Protein AF-A0A1G2B514-F1 (afdb_monomer_lite)

Sequence (121 aa):
MEHRAREHWHHILIAGTITVAGLLLFKYIPMWIWGNDILFDASGHMSLAIFALYVMWFFIDQNKKWRIPYFFFATLILAIIAIHRIITNAHNDVGLLLGLALGMLAIGISHWKEVKKRLEF

Structure (mmCIF, N/CA/C/O backbone):
data_AF-A0A1G2B514-F1
#
_entry.id   AF-A0A1G2B514-F1
#
loop_
_atom_site.group_PDB
_atom_site.id
_atom_site.type_symbol
_atom_site.label_atom_id
_atom_site.label_alt_id
_atom_site.label_comp_id
_atom_site.label_asym_id
_atom_site.label_entity_id
_atom_site.label_seq_id
_atom_site.pdbx_PDB_ins_code
_atom_site.Cartn_x
_atom_site.Cartn_y
_atom_site.Cartn_z
_atom_site.occupancy
_atom_site.B_iso_or_equiv
_atom_site.auth_seq_id
_atom_site.auth_comp_id
_atom_site.auth_asym_id
_atom_site.auth_atom_id
_atom_site.pdbx_PDB_model_num
ATOM 1 N N . MET A 1 1 ? -14.380 -6.163 24.248 1.00 58.09 1 MET A N 1
ATOM 2 C CA . MET A 1 1 ? -13.140 -6.148 23.433 1.00 58.09 1 MET A CA 1
ATOM 3 C C . MET A 1 1 ? -13.330 -6.836 22.083 1.00 58.09 1 MET A C 1
ATOM 5 O O . MET A 1 1 ? -12.823 -6.325 21.096 1.00 58.09 1 MET A O 1
ATOM 9 N N . GLU A 1 2 ? -14.129 -7.901 22.003 1.00 64.56 2 GLU A N 1
ATOM 10 C CA . GLU A 1 2 ? -14.350 -8.684 20.773 1.00 64.56 2 GLU A CA 1
ATOM 11 C C . GLU A 1 2 ? -14.967 -7.918 19.589 1.00 64.56 2 GLU A C 1
ATOM 13 O O . GLU A 1 2 ? -14.628 -8.194 18.443 1.00 64.56 2 GLU A O 1
ATOM 18 N N . HIS A 1 3 ? -15.844 -6.932 19.824 1.00 67.00 3 HIS A N 1
ATOM 19 C CA . HIS A 1 3 ? -16.450 -6.153 18.730 1.00 67.00 3 HIS A CA 1
ATOM 20 C C . HIS A 1 3 ? -15.411 -5.340 17.941 1.00 67.00 3 HIS A C 1
ATOM 22 O O . HIS A 1 3 ? -15.346 -5.441 16.721 1.00 67.00 3 HIS A O 1
ATOM 28 N N . ARG A 1 4 ? -14.530 -4.617 18.648 1.00 72.06 4 ARG A N 1
ATOM 29 C CA . ARG A 1 4 ? -13.472 -3.794 18.034 1.00 72.06 4 ARG A CA 1
ATOM 30 C C . ARG A 1 4 ? -12.426 -4.623 17.287 1.00 72.06 4 ARG A C 1
ATOM 32 O O . ARG A 1 4 ? -11.873 -4.152 16.298 1.00 72.06 4 ARG A O 1
ATOM 39 N N . ALA A 1 5 ? -12.158 -5.840 17.760 1.00 76.31 5 ALA A N 1
ATOM 40 C CA . ALA A 1 5 ? -11.267 -6.771 17.076 1.00 76.31 5 ALA A CA 1
ATOM 41 C C . ALA A 1 5 ? -11.889 -7.282 15.765 1.00 76.31 5 ALA A C 1
ATOM 43 O O . ALA A 1 5 ? -11.205 -7.329 14.748 1.00 76.31 5 ALA A O 1
ATOM 44 N N . ARG A 1 6 ? -13.191 -7.609 15.761 1.00 81.00 6 ARG A N 1
ATOM 45 C CA . ARG A 1 6 ? -13.906 -8.061 14.553 1.00 81.00 6 ARG A CA 1
ATOM 46 C C . ARG A 1 6 ? -13.973 -6.992 13.465 1.00 81.00 6 ARG A C 1
ATOM 48 O O . ARG A 1 6 ? -13.712 -7.305 12.309 1.00 81.00 6 ARG A O 1
ATOM 55 N N . GLU A 1 7 ? -14.270 -5.747 13.830 1.00 81.69 7 GLU A N 1
ATOM 56 C CA . GLU A 1 7 ? -14.274 -4.625 12.879 1.00 81.69 7 GLU A CA 1
ATOM 57 C C . GLU A 1 7 ? -12.888 -4.423 12.249 1.00 81.69 7 GLU A C 1
ATOM 59 O O . GLU A 1 7 ? -12.771 -4.323 11.032 1.00 81.69 7 GLU A O 1
ATOM 64 N N . HIS A 1 8 ? -11.816 -4.491 13.043 1.00 82.12 8 HIS A N 1
ATOM 65 C CA . HIS A 1 8 ? -10.449 -4.404 12.521 1.00 82.12 8 HIS A CA 1
ATOM 66 C C . HIS A 1 8 ? -10.096 -5.516 11.537 1.00 82.12 8 HIS A C 1
ATOM 68 O O . HIS A 1 8 ? -9.558 -5.237 10.467 1.00 82.12 8 HIS A O 1
ATOM 74 N N . TRP A 1 9 ? -10.414 -6.769 11.868 1.00 88.19 9 TRP A N 1
ATOM 75 C CA . TRP A 1 9 ? -10.196 -7.882 10.944 1.00 88.19 9 TRP A CA 1
ATOM 76 C C . TRP A 1 9 ? -10.964 -7.692 9.640 1.00 88.19 9 TRP A C 1
ATOM 78 O O . TRP A 1 9 ? -10.439 -8.001 8.574 1.00 88.19 9 TRP A O 1
ATOM 88 N N . HIS A 1 10 ? -12.168 -7.123 9.703 1.00 90.44 10 HIS A N 1
ATOM 89 C CA . HIS A 1 10 ? -12.936 -6.783 8.513 1.00 90.44 10 HIS A CA 1
ATOM 90 C C . HIS A 1 10 ? -12.206 -5.751 7.637 1.00 90.44 10 HIS A C 1
ATOM 92 O O . HIS A 1 10 ? -12.070 -5.971 6.434 1.00 90.44 10 HIS A O 1
ATOM 98 N N . HIS A 1 11 ? -11.658 -4.681 8.225 1.00 92.06 11 HIS A N 1
ATOM 99 C CA . HIS A 1 11 ? -10.870 -3.690 7.481 1.00 92.06 11 HIS A CA 1
ATOM 100 C C . HIS A 1 11 ? -9.597 -4.291 6.872 1.00 92.06 11 HIS A C 1
ATOM 102 O O . HIS A 1 11 ? -9.311 -4.040 5.704 1.00 92.06 11 HIS A O 1
ATOM 108 N N . ILE A 1 12 ? -8.876 -5.140 7.612 1.00 93.81 12 ILE A N 1
ATOM 109 C CA . ILE A 1 12 ? -7.692 -5.850 7.104 1.00 93.81 12 ILE A CA 1
ATOM 110 C C . ILE A 1 12 ? -8.059 -6.740 5.912 1.00 93.81 12 ILE A C 1
ATOM 112 O O . ILE A 1 12 ? -7.371 -6.711 4.894 1.00 93.81 12 ILE A O 1
ATOM 116 N N . LEU A 1 13 ? -9.154 -7.499 6.003 1.00 95.12 13 LEU A N 1
ATOM 117 C CA . LEU A 1 13 ? -9.614 -8.361 4.913 1.00 95.12 13 LEU A CA 1
ATOM 118 C C . LEU A 1 13 ? -10.031 -7.554 3.679 1.00 95.12 13 LEU A C 1
ATOM 120 O O . LEU A 1 13 ? -9.673 -7.926 2.561 1.00 95.12 13 LEU A O 1
ATOM 124 N N . ILE A 1 14 ? -10.734 -6.433 3.864 1.00 94.50 14 ILE A N 1
ATOM 125 C CA . ILE A 1 14 ? -11.099 -5.532 2.763 1.00 94.50 14 ILE A CA 1
ATOM 126 C C . ILE A 1 14 ? -9.839 -4.936 2.126 1.00 94.50 14 ILE A C 1
ATOM 128 O O . ILE A 1 14 ? -9.673 -5.029 0.912 1.00 94.50 14 ILE A O 1
ATOM 132 N N . ALA A 1 15 ? -8.928 -4.374 2.924 1.00 95.06 15 ALA A N 1
ATOM 133 C CA . ALA A 1 15 ? -7.685 -3.784 2.433 1.00 95.06 15 ALA A CA 1
ATOM 134 C C . ALA A 1 15 ? -6.826 -4.817 1.686 1.00 95.06 15 ALA A C 1
ATOM 136 O O . ALA A 1 15 ? -6.287 -4.521 0.620 1.00 95.06 15 ALA A O 1
ATOM 137 N N . GLY A 1 16 ? -6.742 -6.046 2.200 1.00 95.81 16 GLY A N 1
ATOM 138 C CA . GLY A 1 16 ? -6.041 -7.149 1.548 1.00 95.81 16 GLY A CA 1
ATOM 139 C C . GLY A 1 16 ? -6.693 -7.539 0.224 1.00 95.81 16 GLY A C 1
ATOM 140 O O . GLY A 1 16 ? -6.008 -7.640 -0.790 1.00 95.81 16 GLY A O 1
ATOM 141 N N . THR A 1 17 ? -8.023 -7.662 0.197 1.00 96.25 17 THR A N 1
ATOM 142 C CA . THR A 1 17 ? -8.783 -7.973 -1.027 1.00 96.25 17 THR A CA 1
ATOM 143 C C . THR A 1 17 ? -8.587 -6.897 -2.093 1.00 96.25 17 THR A C 1
ATOM 145 O O . THR A 1 17 ? -8.308 -7.219 -3.245 1.00 96.25 17 THR A O 1
ATOM 148 N N . ILE A 1 18 ? -8.666 -5.618 -1.714 1.00 95.94 18 ILE A N 1
ATOM 149 C CA . ILE A 1 18 ? -8.444 -4.492 -2.632 1.00 95.94 18 ILE A CA 1
ATOM 150 C C . ILE A 1 18 ? -6.993 -4.460 -3.107 1.00 95.94 18 ILE A C 1
ATOM 152 O O . ILE A 1 18 ? -6.749 -4.191 -4.278 1.00 95.94 18 ILE A O 1
ATOM 156 N N . THR A 1 19 ? -6.032 -4.773 -2.237 1.00 96.19 19 THR A N 1
ATOM 157 C CA . THR A 1 19 ? -4.614 -4.832 -2.612 1.00 96.19 19 THR A CA 1
ATOM 158 C C . THR A 1 19 ? -4.369 -5.938 -3.637 1.00 96.19 19 THR A C 1
ATOM 160 O O . THR A 1 19 ? -3.728 -5.691 -4.654 1.00 96.19 19 THR A O 1
ATOM 163 N N . VAL A 1 20 ? -4.922 -7.136 -3.425 1.00 96.44 20 VAL A N 1
ATOM 164 C CA . VAL A 1 20 ? -4.819 -8.253 -4.379 1.00 96.44 20 VAL A CA 1
ATOM 165 C C . VAL A 1 20 ? -5.502 -7.906 -5.701 1.00 96.44 20 VAL A C 1
ATOM 167 O O . VAL A 1 20 ? -4.882 -8.040 -6.754 1.00 96.44 20 VAL A O 1
ATOM 170 N N . ALA A 1 21 ? -6.740 -7.408 -5.664 1.00 96.19 21 ALA A N 1
ATOM 171 C CA . ALA A 1 21 ? -7.467 -6.999 -6.865 1.00 96.19 21 ALA A CA 1
ATOM 172 C C . ALA A 1 21 ? -6.728 -5.885 -7.626 1.00 96.19 21 ALA A C 1
ATOM 174 O O . ALA A 1 21 ? -6.578 -5.951 -8.843 1.00 96.19 21 ALA A O 1
ATOM 175 N N . GLY A 1 22 ? -6.200 -4.896 -6.906 1.00 94.56 22 GLY A N 1
ATOM 176 C CA . GLY A 1 22 ? -5.392 -3.827 -7.472 1.00 94.56 22 GLY A CA 1
ATOM 177 C C . GLY A 1 22 ? -4.115 -4.356 -8.121 1.00 94.56 22 GLY A C 1
ATOM 178 O O . GLY A 1 22 ? -3.792 -3.950 -9.229 1.00 94.56 22 GLY A O 1
ATOM 179 N N . LEU A 1 23 ? -3.388 -5.273 -7.477 1.00 95.50 23 LEU A N 1
ATOM 180 C CA . LEU A 1 23 ? -2.182 -5.860 -8.068 1.00 95.50 23 LEU A CA 1
ATOM 181 C C . LEU A 1 23 ? -2.512 -6.679 -9.318 1.00 95.50 23 LEU A C 1
ATOM 183 O O . LEU A 1 23 ? -1.778 -6.613 -10.299 1.00 95.50 23 LEU A O 1
ATOM 187 N N . LEU A 1 24 ? -3.634 -7.398 -9.345 1.00 95.19 24 LEU A N 1
ATOM 188 C CA . LEU A 1 24 ? -4.091 -8.053 -10.573 1.00 95.19 24 LEU A CA 1
ATOM 189 C C . LEU A 1 24 ? -4.307 -7.033 -11.698 1.00 95.19 24 LEU A C 1
ATOM 191 O O . LEU A 1 24 ? -3.752 -7.202 -12.782 1.00 95.19 24 LEU A O 1
ATOM 195 N N . LEU A 1 25 ? -5.030 -5.946 -11.421 1.00 94.69 25 LEU A N 1
ATOM 196 C CA . LEU A 1 25 ? -5.376 -4.927 -12.414 1.00 94.69 25 LEU A CA 1
ATOM 197 C C . LEU A 1 25 ? -4.190 -4.077 -12.882 1.00 94.69 25 LEU A C 1
ATOM 199 O O . LEU A 1 25 ? -4.088 -3.775 -14.064 1.00 94.69 25 LEU A O 1
ATOM 203 N N . PHE A 1 26 ? -3.313 -3.672 -11.966 1.00 94.62 26 PHE A N 1
ATOM 204 C CA . PHE A 1 26 ? -2.277 -2.667 -12.216 1.00 94.62 26 PHE A CA 1
ATOM 205 C C . PHE A 1 26 ? -0.861 -3.240 -12.293 1.00 94.62 26 PHE A C 1
ATOM 207 O O . PHE A 1 26 ? 0.056 -2.518 -12.679 1.00 94.62 26 PHE A O 1
ATOM 214 N N . LYS A 1 27 ? -0.666 -4.515 -11.937 1.00 93.38 27 LYS A N 1
ATOM 215 C CA . LYS A 1 27 ? 0.599 -5.233 -12.120 1.00 93.38 27 LYS A CA 1
ATOM 216 C C . LYS A 1 27 ? 0.475 -6.355 -13.145 1.00 93.38 27 LYS A C 1
ATOM 218 O O . LYS A 1 27 ? 1.084 -6.288 -14.207 1.00 93.38 27 LYS A O 1
ATOM 223 N N . TYR A 1 28 ? -0.332 -7.370 -12.853 1.00 93.62 28 TYR A N 1
ATOM 224 C CA . TYR A 1 28 ? -0.323 -8.604 -13.644 1.00 93.62 28 TYR A CA 1
ATOM 225 C C . TYR A 1 28 ? -0.974 -8.455 -15.024 1.00 93.62 28 TYR A C 1
ATOM 227 O O . TYR A 1 28 ? -0.432 -8.974 -15.997 1.00 93.62 28 TYR A O 1
ATOM 235 N N . ILE A 1 29 ? -2.087 -7.722 -15.141 1.00 92.81 29 ILE A N 1
ATOM 236 C CA . ILE A 1 29 ? -2.700 -7.441 -16.449 1.00 92.81 29 ILE A CA 1
ATOM 237 C C . ILE A 1 29 ? -1.746 -6.625 -17.341 1.00 92.81 29 ILE A C 1
ATOM 239 O O . ILE A 1 29 ? -1.518 -7.045 -18.474 1.00 92.81 29 ILE A O 1
ATOM 243 N N . PRO A 1 30 ? -1.123 -5.525 -16.869 1.00 91.56 30 PRO A N 1
ATOM 244 C CA . PRO A 1 30 ? -0.132 -4.812 -17.662 1.00 91.56 30 PRO A CA 1
ATOM 245 C C . PRO A 1 30 ? 1.043 -5.684 -18.106 1.00 91.56 30 PRO A C 1
ATOM 247 O O . PRO A 1 30 ? 1.398 -5.653 -19.282 1.00 91.56 30 PRO A O 1
ATOM 250 N N . MET A 1 31 ? 1.597 -6.508 -17.211 1.00 93.88 31 MET A N 1
ATOM 251 C CA . MET A 1 31 ? 2.684 -7.428 -17.569 1.00 93.88 31 MET A CA 1
ATOM 252 C C . MET A 1 31 ? 2.257 -8.443 -18.640 1.00 93.88 31 MET A C 1
ATOM 254 O O . MET A 1 31 ? 3.050 -8.815 -19.501 1.00 93.88 31 MET A O 1
ATOM 258 N N . TRP A 1 32 ? 0.994 -8.872 -18.625 1.00 93.69 32 TRP A N 1
ATOM 259 C CA . TRP A 1 32 ? 0.452 -9.776 -19.638 1.00 93.69 32 TRP A CA 1
ATOM 260 C C . TRP A 1 32 ? 0.274 -9.103 -21.011 1.00 93.69 32 TRP A C 1
ATOM 262 O O . TRP A 1 32 ? 0.513 -9.743 -22.031 1.00 93.69 32 TRP A O 1
ATOM 272 N N . ILE A 1 33 ? -0.107 -7.819 -21.051 1.00 93.88 33 ILE A N 1
ATOM 273 C CA . ILE A 1 33 ? -0.347 -7.072 -22.302 1.00 93.88 33 ILE A CA 1
ATOM 274 C C . ILE A 1 33 ? 0.961 -6.561 -22.922 1.00 93.88 33 ILE A C 1
ATOM 276 O O . ILE A 1 33 ? 1.157 -6.678 -24.130 1.00 93.88 33 ILE A O 1
ATOM 280 N N . TRP A 1 34 ? 1.838 -5.965 -22.111 1.00 92.94 34 TRP A N 1
ATOM 281 C CA . TRP A 1 34 ? 3.036 -5.251 -22.574 1.00 92.94 34 TRP A CA 1
ATOM 282 C C . TRP A 1 34 ? 4.350 -6.009 -22.330 1.00 92.94 34 TRP A C 1
ATOM 284 O O . TRP A 1 34 ? 5.405 -5.541 -22.755 1.00 92.94 34 TRP A O 1
ATOM 294 N N . GLY A 1 35 ? 4.297 -7.182 -21.693 1.00 90.69 35 GLY A N 1
ATOM 295 C CA . GLY A 1 35 ? 5.459 -8.016 -21.383 1.00 90.69 35 GLY A CA 1
ATOM 296 C C . GLY A 1 35 ? 5.945 -7.878 -19.936 1.00 90.69 35 GLY A C 1
ATOM 297 O O . GLY A 1 35 ? 5.587 -6.949 -19.216 1.00 90.69 35 GLY A O 1
ATOM 298 N N . ASN A 1 36 ? 6.774 -8.829 -19.498 1.00 85.00 36 ASN A N 1
ATOM 299 C CA . ASN A 1 36 ? 7.189 -8.948 -18.093 1.00 85.00 36 ASN A CA 1
ATOM 300 C C . ASN A 1 36 ? 8.184 -7.871 -17.625 1.00 85.00 36 ASN A C 1
ATOM 302 O O . ASN A 1 36 ? 8.305 -7.668 -16.420 1.00 85.00 36 ASN A O 1
ATOM 306 N N . ASP A 1 37 ? 8.865 -7.190 -18.549 1.00 84.12 37 ASP A N 1
ATOM 307 C CA . ASP A 1 37 ? 9.956 -6.247 -18.253 1.00 84.12 37 ASP A CA 1
ATOM 308 C C . ASP A 1 37 ? 9.517 -4.773 -18.317 1.00 84.12 37 ASP A C 1
ATOM 310 O O . ASP A 1 37 ? 10.334 -3.864 -18.484 1.00 84.12 37 ASP A O 1
ATOM 314 N N . ILE A 1 38 ? 8.211 -4.509 -18.207 1.00 87.62 38 ILE A N 1
ATOM 315 C CA . ILE A 1 38 ? 7.713 -3.140 -18.064 1.00 87.62 38 ILE A CA 1
ATOM 316 C C . ILE A 1 38 ? 8.095 -2.570 -16.692 1.00 87.62 38 ILE A C 1
ATOM 318 O O . ILE A 1 38 ? 8.119 -3.276 -15.693 1.00 87.62 38 ILE A O 1
ATOM 322 N N . LEU A 1 39 ? 8.412 -1.274 -16.657 1.00 84.50 39 LEU A N 1
ATOM 323 C CA . LEU A 1 39 ? 8.859 -0.575 -15.442 1.00 84.50 39 LEU A CA 1
ATOM 324 C C . LEU A 1 39 ? 7.765 0.286 -14.797 1.00 84.50 39 LEU A C 1
ATOM 326 O O . LEU A 1 39 ? 7.980 0.850 -13.725 1.00 84.50 39 LEU A O 1
ATOM 330 N N . PHE A 1 40 ? 6.633 0.460 -15.484 1.00 86.00 40 PHE A N 1
ATOM 331 C CA . PHE A 1 40 ? 5.557 1.380 -15.104 1.00 86.00 40 PHE A CA 1
ATOM 332 C C . PHE A 1 40 ? 4.350 0.681 -14.462 1.00 86.00 40 PHE A C 1
ATOM 334 O O . PHE A 1 40 ? 3.385 1.351 -14.093 1.00 86.00 40 PHE A O 1
ATOM 341 N N . ASP A 1 41 ? 4.370 -0.646 -14.339 1.00 89.62 41 ASP A N 1
ATOM 342 C CA . ASP A 1 41 ? 3.341 -1.391 -13.622 1.00 89.62 41 ASP A CA 1
ATOM 343 C C . ASP A 1 41 ? 3.470 -1.201 -12.105 1.00 89.62 41 ASP A C 1
ATOM 345 O O . ASP A 1 41 ? 4.506 -0.802 -11.570 1.00 89.62 41 ASP A O 1
ATOM 349 N N . ALA A 1 42 ? 2.396 -1.489 -11.374 1.00 91.69 42 ALA A N 1
ATOM 350 C CA . ALA A 1 42 ? 2.364 -1.246 -9.941 1.00 91.69 42 ALA A CA 1
ATOM 351 C C . ALA A 1 42 ? 3.463 -2.029 -9.205 1.00 91.69 42 ALA A C 1
ATOM 353 O O . ALA A 1 42 ? 3.661 -3.237 -9.382 1.00 91.69 42 ALA A O 1
ATOM 354 N N . SER A 1 43 ? 4.170 -1.342 -8.309 1.00 94.19 43 SER A N 1
ATOM 355 C CA . SER A 1 43 ? 5.150 -1.979 -7.434 1.00 94.19 43 SER A CA 1
ATOM 356 C C . SER A 1 43 ? 4.480 -2.895 -6.419 1.00 94.19 43 SER A C 1
ATOM 358 O O . SER A 1 43 ? 4.055 -2.452 -5.353 1.00 94.19 43 SER A O 1
ATOM 360 N N . GLY A 1 44 ? 4.469 -4.198 -6.714 1.00 92.62 44 GLY A N 1
ATOM 361 C CA . GLY A 1 44 ? 4.032 -5.226 -5.766 1.00 92.62 44 GLY A CA 1
ATOM 362 C C . GLY A 1 44 ? 4.754 -5.133 -4.421 1.00 92.62 44 GLY A C 1
ATOM 363 O O . GLY A 1 44 ? 4.120 -5.259 -3.379 1.00 92.62 44 GLY A O 1
ATOM 364 N N . HIS A 1 45 ? 6.051 -4.810 -4.434 1.00 94.75 45 HIS A N 1
ATOM 365 C CA . HIS A 1 45 ? 6.838 -4.605 -3.217 1.00 94.75 45 HIS A CA 1
ATOM 366 C C . HIS A 1 45 ? 6.302 -3.441 -2.376 1.00 94.75 45 HIS A C 1
ATOM 368 O O . HIS A 1 45 ? 6.144 -3.596 -1.170 1.00 94.75 45 HIS A O 1
ATOM 374 N N . MET A 1 46 ? 5.973 -2.301 -2.999 1.00 95.88 46 MET A N 1
ATOM 375 C CA . MET A 1 46 ? 5.413 -1.152 -2.274 1.00 95.88 46 MET A CA 1
ATOM 376 C C . MET A 1 46 ? 4.021 -1.462 -1.734 1.00 95.88 46 MET A C 1
ATOM 378 O O . MET A 1 46 ? 3.763 -1.250 -0.552 1.00 95.88 46 MET A O 1
ATOM 382 N N . SER A 1 47 ? 3.128 -1.991 -2.572 1.00 95.12 47 SER A N 1
ATOM 383 C CA . SER A 1 47 ? 1.746 -2.264 -2.171 1.00 95.12 47 SER A CA 1
ATOM 384 C C . SER A 1 47 ? 1.665 -3.295 -1.045 1.00 95.12 47 SER A C 1
ATOM 386 O O . SER A 1 47 ? 0.946 -3.085 -0.069 1.00 95.12 47 SER A O 1
ATOM 388 N N . LEU A 1 48 ? 2.442 -4.380 -1.136 1.00 95.19 48 LEU A N 1
ATOM 389 C CA . LEU A 1 48 ? 2.493 -5.404 -0.092 1.00 95.19 48 LEU A CA 1
ATOM 390 C C . LEU A 1 48 ? 3.173 -4.894 1.181 1.00 95.19 48 LEU A C 1
ATOM 392 O O . LEU A 1 48 ? 2.707 -5.216 2.271 1.00 95.19 48 LEU A O 1
ATOM 396 N N . ALA A 1 49 ? 4.226 -4.076 1.072 1.00 96.75 49 ALA A N 1
ATOM 397 C CA . ALA A 1 49 ? 4.860 -3.470 2.241 1.00 96.75 49 ALA A CA 1
ATOM 398 C C . ALA A 1 49 ? 3.895 -2.543 2.987 1.00 96.75 49 ALA A C 1
ATOM 400 O O . ALA A 1 49 ? 3.796 -2.627 4.208 1.00 96.75 49 ALA A O 1
ATOM 401 N N . ILE A 1 50 ? 3.133 -1.712 2.269 1.00 96.75 50 ILE A N 1
ATOM 402 C CA . ILE A 1 50 ? 2.095 -0.863 2.866 1.00 96.75 50 ILE A CA 1
ATOM 403 C C . ILE A 1 50 ? 1.041 -1.720 3.569 1.00 96.75 50 ILE A C 1
ATOM 405 O O . ILE A 1 50 ? 0.703 -1.442 4.717 1.00 96.75 50 ILE A O 1
ATOM 409 N N . PHE A 1 51 ? 0.558 -2.783 2.921 1.00 96.62 51 PHE A N 1
ATOM 410 C CA . PHE A 1 51 ? -0.411 -3.689 3.532 1.00 96.62 51 PHE A CA 1
ATOM 411 C C . PHE A 1 51 ? 0.142 -4.360 4.799 1.00 96.62 51 PHE A C 1
ATOM 413 O O . PHE A 1 51 ? -0.524 -4.367 5.831 1.00 96.62 51 PHE A O 1
ATOM 420 N N . ALA A 1 52 ? 1.379 -4.861 4.766 1.00 96.50 52 ALA A N 1
ATOM 421 C CA . ALA A 1 52 ? 2.023 -5.478 5.924 1.00 96.50 52 ALA A CA 1
ATOM 422 C C . ALA A 1 52 ? 2.222 -4.480 7.078 1.00 96.50 52 ALA A C 1
ATOM 424 O O . ALA A 1 52 ? 1.920 -4.795 8.229 1.00 96.50 52 ALA A O 1
ATOM 425 N N . LEU A 1 53 ? 2.674 -3.258 6.779 1.00 96.62 53 LEU A N 1
ATOM 426 C CA . LEU A 1 53 ? 2.799 -2.181 7.763 1.00 96.62 53 LEU A CA 1
ATOM 427 C C . LEU A 1 53 ? 1.430 -1.781 8.335 1.00 96.62 53 LEU A C 1
ATOM 429 O O . LEU A 1 53 ? 1.308 -1.518 9.527 1.00 96.62 53 LEU A O 1
ATOM 433 N N . TYR A 1 54 ? 0.373 -1.805 7.526 1.00 95.12 54 TYR A N 1
ATOM 434 C CA . TYR A 1 54 ? -0.989 -1.573 7.999 1.00 95.12 54 TYR A CA 1
ATOM 435 C C . TYR A 1 54 ? -1.501 -2.697 8.915 1.00 95.12 54 TYR A C 1
ATOM 437 O O . TYR A 1 54 ? -2.095 -2.417 9.954 1.00 95.12 54 TYR A O 1
ATOM 445 N N . VAL A 1 55 ? -1.212 -3.964 8.609 1.00 94.62 55 VAL A N 1
ATOM 446 C CA . VAL A 1 55 ? -1.508 -5.075 9.530 1.00 94.62 55 VAL A CA 1
ATOM 447 C C . VAL A 1 55 ? -0.752 -4.894 10.847 1.00 94.62 55 VAL A C 1
ATOM 449 O O . VAL A 1 55 ? -1.324 -5.065 11.917 1.00 94.62 55 VAL A O 1
ATOM 452 N N . MET A 1 56 ? 0.517 -4.489 10.796 1.00 94.50 56 MET A N 1
ATOM 453 C CA . MET A 1 56 ? 1.320 -4.235 11.994 1.00 94.50 56 MET A CA 1
ATOM 454 C C . MET A 1 56 ? 0.828 -3.023 12.798 1.00 94.50 56 MET A C 1
ATOM 456 O O . MET A 1 56 ? 0.874 -3.049 14.032 1.00 94.50 56 MET A O 1
ATOM 460 N N . TRP A 1 57 ? 0.288 -1.998 12.129 1.00 92.62 57 TRP A N 1
ATOM 461 C CA . TRP A 1 57 ? -0.332 -0.836 12.770 1.00 92.62 57 TRP A CA 1
ATOM 462 C C . TRP A 1 57 ? -1.408 -1.245 13.784 1.00 92.62 57 TRP A C 1
ATOM 464 O O . TRP A 1 57 ? -1.520 -0.608 14.827 1.00 92.62 57 TRP A O 1
ATOM 474 N N . PHE A 1 58 ? -2.136 -2.342 13.552 1.00 87.75 58 PHE A N 1
ATOM 475 C CA . PHE A 1 58 ? -3.138 -2.870 14.488 1.00 87.75 58 PHE A CA 1
ATOM 476 C C . PHE A 1 58 ? -2.598 -3.077 15.912 1.00 87.75 58 PHE A C 1
ATOM 478 O O . PHE A 1 58 ? -3.247 -2.707 16.896 1.00 87.75 58 PHE A O 1
ATOM 485 N N . PHE A 1 59 ? -1.404 -3.661 16.028 1.00 89.44 59 PHE A N 1
ATOM 486 C CA . PHE A 1 59 ? -0.778 -3.944 17.320 1.00 89.44 59 PHE A CA 1
ATOM 487 C C . PHE A 1 59 ? -0.234 -2.669 17.963 1.00 89.44 59 PHE A C 1
ATOM 489 O O . PHE A 1 59 ? -0.308 -2.490 19.179 1.00 89.44 59 PHE A O 1
ATOM 496 N N . ILE A 1 60 ? 0.264 -1.755 17.133 1.00 92.38 60 ILE A N 1
ATOM 497 C CA . ILE A 1 60 ? 0.808 -0.470 17.563 1.00 92.38 60 ILE A CA 1
ATOM 498 C C . ILE A 1 60 ? -0.294 0.469 18.052 1.00 92.38 60 ILE A C 1
ATOM 500 O O . ILE A 1 60 ? -0.102 1.182 19.039 1.00 92.38 60 ILE A O 1
ATOM 504 N N . ASP A 1 61 ? -1.467 0.456 17.415 1.00 88.00 61 ASP A N 1
ATOM 505 C CA . ASP A 1 61 ? -2.556 1.376 17.739 1.00 88.00 61 ASP A CA 1
ATOM 506 C C . ASP A 1 61 ? -3.072 1.193 19.176 1.00 88.00 61 ASP A C 1
ATOM 508 O O . ASP A 1 61 ? -3.536 2.164 19.790 1.00 88.00 61 ASP A O 1
ATOM 512 N N . GLN A 1 62 ? -2.885 -0.004 19.751 1.00 87.75 62 GLN A N 1
ATOM 513 C CA . GLN A 1 62 ? -3.206 -0.318 21.147 1.00 87.75 62 GLN A CA 1
ATOM 514 C C . GLN A 1 62 ? -2.435 0.560 22.144 1.00 87.75 62 GLN A C 1
ATOM 516 O O . GLN A 1 62 ? -2.925 0.822 23.243 1.00 87.75 62 GLN A O 1
ATOM 521 N N . ASN A 1 63 ? -1.250 1.061 21.773 1.00 91.06 63 ASN A N 1
ATOM 522 C CA . ASN A 1 63 ? -0.450 1.943 22.613 1.00 91.06 63 ASN A CA 1
ATOM 523 C C . ASN A 1 63 ? -0.161 3.276 21.913 1.00 91.06 63 ASN A C 1
ATOM 525 O O . ASN A 1 63 ? 0.741 3.401 21.085 1.00 91.06 63 ASN A O 1
ATOM 529 N N . LYS A 1 64 ? -0.887 4.323 22.327 1.00 89.75 64 LYS A N 1
ATOM 530 C CA . LYS A 1 64 ? -0.800 5.674 21.744 1.00 89.75 64 LYS A CA 1
ATOM 531 C C . LYS A 1 64 ? 0.625 6.235 21.665 1.00 89.75 64 LYS A C 1
ATOM 533 O O . LYS A 1 64 ? 0.910 6.980 20.733 1.00 89.75 64 LYS A O 1
ATOM 538 N N . LYS A 1 65 ? 1.516 5.867 22.596 1.00 95.19 65 LYS A N 1
ATOM 539 C CA . LYS A 1 65 ? 2.912 6.341 22.618 1.00 95.19 65 LYS A CA 1
ATOM 540 C C . LYS A 1 65 ? 3.739 5.819 21.437 1.00 95.19 65 LYS A C 1
ATOM 542 O O . LYS A 1 65 ? 4.688 6.480 21.036 1.00 95.19 65 LYS A O 1
ATOM 547 N N . TRP A 1 66 ? 3.370 4.673 20.862 1.00 94.88 66 TRP A N 1
ATOM 548 C CA . TRP A 1 66 ? 4.109 4.043 19.763 1.00 94.88 66 TRP A CA 1
ATOM 549 C C . TRP A 1 66 ? 3.653 4.482 18.372 1.00 94.88 66 TRP A C 1
ATOM 551 O O . TRP A 1 66 ? 4.378 4.259 17.410 1.00 94.88 66 TRP A O 1
ATOM 561 N N . ARG A 1 67 ? 2.502 5.156 18.249 1.00 93.50 67 ARG A N 1
ATOM 562 C CA . ARG A 1 67 ? 1.924 5.553 16.952 1.00 93.50 67 ARG A CA 1
ATOM 563 C C . ARG A 1 67 ? 2.855 6.444 16.132 1.00 93.50 67 ARG A C 1
ATOM 565 O O . ARG A 1 67 ? 3.103 6.161 14.966 1.00 93.50 67 ARG A O 1
ATOM 572 N N . ILE A 1 68 ? 3.386 7.502 16.748 1.00 95.00 68 ILE A N 1
ATOM 573 C CA . ILE A 1 68 ? 4.280 8.452 16.071 1.00 95.00 68 ILE A CA 1
ATOM 574 C C . ILE A 1 68 ? 5.632 7.802 15.725 1.00 95.00 68 ILE A C 1
ATOM 576 O O . ILE A 1 68 ? 6.001 7.844 14.553 1.00 95.00 68 ILE A O 1
ATOM 580 N N . PRO A 1 69 ? 6.346 7.134 16.661 1.00 96.69 69 PRO A N 1
ATOM 581 C CA . PRO A 1 69 ? 7.566 6.396 16.320 1.00 96.69 69 PRO A CA 1
ATOM 582 C C . PRO A 1 69 ? 7.363 5.385 15.190 1.00 96.69 69 PRO A C 1
ATOM 584 O O . PRO A 1 69 ? 8.176 5.301 14.271 1.00 96.69 69 PRO A O 1
ATOM 587 N N . TYR A 1 70 ? 6.253 4.649 15.225 1.00 96.31 70 TYR A N 1
ATOM 588 C CA . TYR A 1 70 ? 5.949 3.659 14.207 1.00 96.31 70 TYR A CA 1
ATOM 589 C C . TYR A 1 70 ? 5.631 4.286 12.847 1.00 96.31 70 TYR A C 1
ATOM 591 O O . TYR A 1 70 ? 6.037 3.743 11.827 1.00 96.31 70 TYR A O 1
ATOM 599 N N . PHE A 1 71 ? 4.959 5.438 12.804 1.00 94.88 71 PHE A N 1
ATOM 600 C CA . PHE A 1 71 ? 4.724 6.160 11.554 1.00 94.88 71 PHE A CA 1
ATOM 601 C C . PHE A 1 71 ? 6.041 6.541 10.857 1.00 94.88 71 PHE A C 1
ATOM 603 O O . PHE A 1 71 ? 6.199 6.307 9.657 1.00 94.88 71 PHE A O 1
ATOM 610 N N . PHE A 1 72 ? 7.019 7.059 11.610 1.00 97.19 72 PHE A N 1
ATOM 611 C CA . PHE A 1 72 ? 8.353 7.346 11.072 1.00 97.19 72 PHE A CA 1
ATOM 612 C C . PHE A 1 72 ? 9.077 6.074 10.622 1.00 97.19 72 PHE A C 1
ATOM 614 O O . PHE A 1 72 ? 9.647 6.047 9.535 1.00 97.19 72 PHE A O 1
ATOM 621 N N . PHE A 1 73 ? 9.005 5.005 11.416 1.00 97.00 73 PHE A N 1
ATOM 622 C CA . PHE A 1 73 ? 9.576 3.704 11.066 1.00 97.00 73 PHE A CA 1
ATOM 623 C C . PHE A 1 73 ? 8.979 3.125 9.773 1.00 97.00 73 PHE A C 1
ATOM 625 O O . PHE A 1 73 ? 9.717 2.723 8.877 1.00 97.00 73 PHE A O 1
ATOM 632 N N . ALA A 1 74 ? 7.652 3.135 9.641 1.00 96.62 74 ALA A N 1
ATOM 633 C CA . ALA A 1 74 ? 6.942 2.683 8.449 1.00 96.62 74 ALA A CA 1
ATOM 634 C C . ALA A 1 74 ? 7.339 3.512 7.219 1.00 96.62 74 ALA A C 1
ATOM 636 O O . ALA A 1 74 ? 7.647 2.954 6.169 1.00 96.62 74 ALA A O 1
ATOM 637 N N . THR A 1 75 ? 7.408 4.838 7.367 1.00 95.56 75 THR A N 1
ATOM 638 C CA . THR A 1 75 ? 7.839 5.747 6.295 1.00 95.56 75 THR A CA 1
ATOM 639 C C . THR A 1 75 ? 9.274 5.454 5.856 1.00 95.56 75 THR A C 1
ATOM 641 O O . THR A 1 75 ? 9.548 5.383 4.660 1.00 95.56 75 THR A O 1
ATOM 644 N N . LEU A 1 76 ? 10.183 5.216 6.808 1.00 97.75 76 LEU A N 1
ATOM 645 C CA . LEU A 1 76 ? 11.572 4.859 6.522 1.00 97.75 76 LEU A CA 1
ATOM 646 C C . LEU A 1 76 ? 11.676 3.527 5.766 1.00 97.75 76 LEU A C 1
ATOM 648 O O . LEU A 1 76 ? 12.413 3.444 4.787 1.00 97.75 76 LEU A O 1
ATOM 652 N N . ILE A 1 77 ? 10.916 2.505 6.170 1.00 97.44 77 ILE A N 1
ATOM 653 C CA . ILE A 1 77 ? 10.862 1.221 5.453 1.00 97.44 77 ILE A CA 1
ATOM 654 C C . ILE A 1 77 ? 10.406 1.425 4.009 1.00 97.44 77 ILE A C 1
ATOM 656 O O . ILE A 1 77 ? 11.044 0.917 3.088 1.00 97.44 77 ILE A O 1
ATOM 660 N N . LEU A 1 78 ? 9.325 2.180 3.797 1.00 96.62 78 LEU A N 1
ATOM 661 C CA . LEU A 1 78 ? 8.812 2.446 2.453 1.00 96.62 78 LEU A CA 1
ATOM 662 C C . LEU A 1 78 ? 9.831 3.206 1.597 1.00 96.62 78 LEU A C 1
ATOM 664 O O . LEU A 1 78 ? 9.996 2.875 0.425 1.00 96.62 78 LEU A O 1
ATOM 668 N N . ALA A 1 79 ? 10.557 4.162 2.181 1.00 95.44 79 ALA A N 1
ATOM 669 C CA . ALA A 1 79 ? 11.629 4.876 1.494 1.00 95.44 79 ALA A CA 1
ATOM 670 C C . ALA A 1 79 ? 12.781 3.940 1.090 1.00 95.44 79 ALA A C 1
ATOM 672 O O . ALA A 1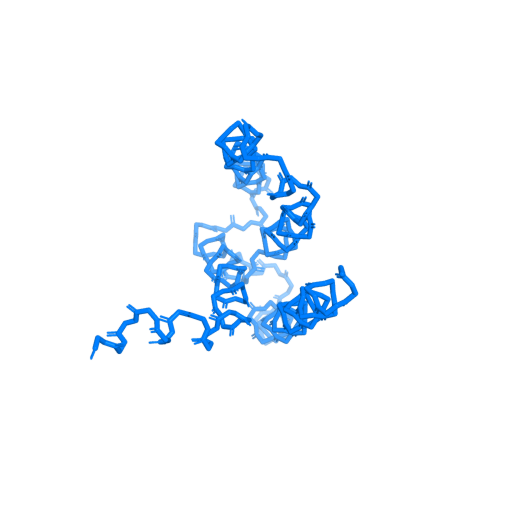 79 ? 13.230 3.986 -0.053 1.00 95.44 79 ALA A O 1
ATOM 673 N N . ILE A 1 80 ? 13.222 3.050 1.987 1.00 97.06 80 ILE A N 1
ATOM 674 C CA . ILE A 1 80 ? 14.276 2.064 1.696 1.00 97.06 80 ILE A CA 1
ATOM 675 C C . ILE A 1 80 ? 13.850 1.138 0.550 1.00 97.06 80 ILE A C 1
ATOM 677 O O . ILE A 1 80 ? 14.627 0.914 -0.378 1.00 97.06 80 ILE A O 1
ATOM 681 N N . ILE A 1 81 ? 12.615 0.628 0.583 1.00 95.81 81 ILE A N 1
ATOM 682 C CA . ILE A 1 81 ? 12.083 -0.238 -0.477 1.00 95.81 81 ILE A CA 1
ATOM 683 C C . ILE A 1 81 ? 12.016 0.523 -1.802 1.00 95.81 81 ILE A C 1
ATOM 685 O O . ILE A 1 81 ? 12.469 0.001 -2.819 1.00 95.81 81 ILE A O 1
ATOM 689 N N . ALA A 1 82 ? 11.502 1.755 -1.799 1.00 94.12 82 ALA A N 1
ATOM 690 C CA . ALA A 1 82 ? 11.429 2.582 -2.999 1.00 94.12 82 ALA A CA 1
ATOM 691 C C . ALA A 1 82 ? 12.821 2.802 -3.613 1.00 94.12 82 ALA A C 1
ATOM 693 O O . ALA A 1 82 ? 13.020 2.500 -4.787 1.00 94.12 82 ALA A O 1
ATOM 694 N N . ILE A 1 83 ? 13.806 3.219 -2.809 1.00 93.75 83 ILE A N 1
ATOM 695 C CA . ILE A 1 83 ? 15.192 3.426 -3.257 1.00 93.75 83 ILE A CA 1
ATOM 696 C C . ILE A 1 83 ? 15.782 2.134 -3.828 1.00 93.75 83 ILE A C 1
ATOM 698 O O . IL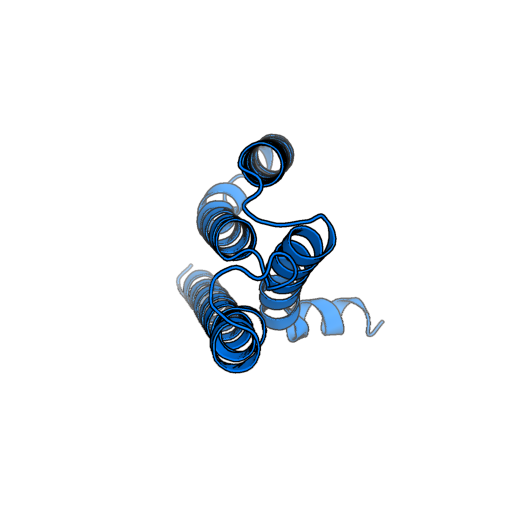E A 1 83 ? 16.354 2.146 -4.916 1.00 93.75 83 ILE A O 1
ATOM 702 N N . HIS A 1 84 ? 15.613 1.004 -3.138 1.00 94.81 84 HIS A N 1
ATOM 703 C CA . HIS A 1 84 ? 16.128 -0.279 -3.609 1.00 94.81 84 HIS A CA 1
ATOM 704 C C . HIS A 1 84 ? 15.538 -0.675 -4.972 1.00 94.81 84 HIS A C 1
ATOM 706 O O . HIS A 1 84 ? 16.255 -1.185 -5.834 1.00 94.81 84 HIS A O 1
ATOM 712 N N . ARG A 1 85 ? 14.247 -0.406 -5.203 1.00 92.44 85 ARG A N 1
ATOM 713 C CA . ARG A 1 85 ? 13.578 -0.687 -6.483 1.00 92.44 85 ARG A CA 1
ATOM 714 C C . ARG A 1 85 ? 14.058 0.212 -7.625 1.00 92.44 85 ARG A C 1
ATOM 716 O O . ARG A 1 85 ? 14.171 -0.289 -8.741 1.00 92.44 85 ARG A O 1
ATOM 723 N N . ILE A 1 86 ? 14.382 1.477 -7.344 1.00 90.00 86 ILE A N 1
ATOM 724 C CA . ILE A 1 86 ? 14.997 2.392 -8.323 1.00 90.00 86 ILE A CA 1
ATOM 725 C C . ILE A 1 86 ? 16.410 1.909 -8.670 1.00 90.00 86 ILE A C 1
ATOM 727 O O . ILE A 1 86 ? 16.732 1.735 -9.839 1.00 90.00 86 ILE A O 1
ATOM 731 N N . ILE A 1 87 ? 17.243 1.626 -7.661 1.00 92.50 87 ILE A N 1
ATOM 732 C CA . ILE A 1 87 ? 18.645 1.211 -7.859 1.00 92.50 87 ILE A CA 1
ATOM 733 C C . ILE A 1 87 ? 18.745 -0.099 -8.650 1.00 92.50 87 ILE A C 1
ATOM 735 O O . ILE A 1 87 ? 19.656 -0.272 -9.454 1.00 92.50 87 ILE A O 1
ATOM 739 N N . THR A 1 88 ? 17.807 -1.022 -8.443 1.00 92.19 88 THR A N 1
ATOM 740 C CA . THR A 1 88 ? 17.768 -2.304 -9.164 1.00 92.19 88 THR A CA 1
ATOM 741 C C . THR A 1 88 ? 17.150 -2.201 -10.562 1.00 92.19 88 THR A C 1
ATOM 743 O O . THR A 1 88 ? 16.978 -3.234 -11.204 1.00 92.19 88 THR A O 1
ATOM 746 N N . ASN A 1 89 ? 16.817 -0.989 -11.040 1.00 87.94 89 ASN A N 1
ATOM 747 C CA . ASN A 1 89 ? 16.091 -0.743 -12.295 1.00 87.94 89 ASN A CA 1
ATOM 748 C C . ASN A 1 89 ? 14.856 -1.634 -12.440 1.00 87.94 89 ASN A C 1
ATOM 750 O O . ASN A 1 89 ? 14.505 -2.079 -13.528 1.00 87.94 89 ASN A O 1
ATOM 754 N N . ALA A 1 90 ? 14.215 -1.929 -11.314 1.00 84.50 90 ALA A N 1
ATOM 755 C CA . ALA A 1 90 ? 13.163 -2.916 -11.267 1.00 84.50 90 ALA A CA 1
ATOM 756 C C . ALA A 1 90 ? 11.777 -2.283 -11.336 1.00 84.50 90 ALA A C 1
ATOM 758 O O . ALA A 1 90 ? 10.838 -3.057 -11.404 1.00 84.50 90 ALA A O 1
ATOM 759 N N . HIS A 1 91 ? 11.666 -0.949 -11.223 1.00 86.75 91 HIS A N 1
ATOM 760 C CA . HIS A 1 91 ? 10.517 -0.089 -11.562 1.00 86.75 91 HIS A CA 1
ATOM 761 C C . HIS A 1 91 ? 10.985 1.357 -11.739 1.00 86.75 91 HIS A C 1
ATOM 763 O O . HIS A 1 91 ? 11.971 1.764 -11.127 1.00 86.75 91 HIS A O 1
ATOM 769 N N . ASN A 1 92 ? 10.249 2.138 -12.529 1.00 90.19 92 ASN A N 1
ATOM 770 C CA . ASN A 1 92 ? 10.423 3.586 -12.616 1.00 90.19 92 ASN A CA 1
ATOM 771 C C . ASN A 1 92 ? 9.568 4.313 -11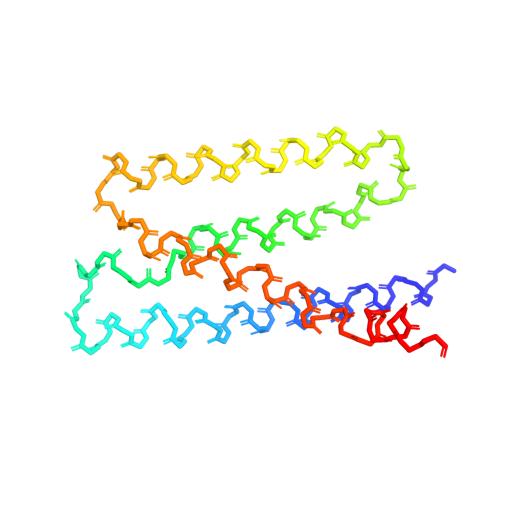.559 1.00 90.19 92 ASN A C 1
ATOM 773 O O . ASN A 1 92 ? 8.783 3.700 -10.825 1.00 90.19 92 ASN A O 1
ATOM 777 N N . ASP A 1 93 ? 9.691 5.639 -11.505 1.00 90.06 93 ASP A N 1
ATOM 778 C CA . ASP A 1 93 ? 8.965 6.477 -10.543 1.00 90.06 93 ASP A CA 1
ATOM 779 C C . ASP A 1 93 ? 7.442 6.284 -10.625 1.00 90.06 93 ASP A C 1
ATOM 781 O O . ASP A 1 93 ? 6.756 6.273 -9.603 1.00 90.06 93 ASP A O 1
ATOM 785 N N . VAL A 1 94 ? 6.907 6.059 -11.832 1.00 91.12 94 VAL A N 1
ATOM 786 C CA . VAL A 1 94 ? 5.472 5.839 -12.063 1.00 91.12 94 VAL A CA 1
ATOM 787 C C . VAL A 1 94 ? 5.014 4.519 -11.446 1.00 91.12 94 VAL A C 1
ATOM 789 O O . VAL A 1 94 ? 4.034 4.512 -10.702 1.00 91.12 94 VAL A O 1
ATOM 792 N N . GLY A 1 95 ? 5.730 3.417 -11.685 1.00 90.50 95 GLY A N 1
ATOM 793 C CA . GLY A 1 95 ? 5.392 2.109 -11.114 1.00 90.50 95 GLY A CA 1
ATOM 794 C C . GLY A 1 95 ? 5.455 2.098 -9.581 1.00 90.50 95 GLY A C 1
ATOM 795 O O . GLY A 1 95 ? 4.626 1.476 -8.901 1.00 90.50 95 GLY A O 1
ATOM 796 N N . LEU A 1 96 ? 6.398 2.853 -9.005 1.00 93.19 96 LEU A N 1
ATOM 797 C CA . LEU A 1 96 ? 6.506 3.052 -7.556 1.00 93.19 96 LEU A CA 1
ATOM 798 C C . LEU A 1 96 ? 5.353 3.875 -6.987 1.00 93.19 96 LEU A C 1
ATOM 800 O O . LEU A 1 96 ? 4.732 3.440 -6.013 1.00 93.19 96 LEU A O 1
ATOM 804 N N . LEU A 1 97 ? 5.037 5.015 -7.605 1.00 94.31 97 LEU A N 1
ATOM 805 C CA . LEU A 1 97 ? 3.905 5.854 -7.211 1.00 94.31 97 LEU A CA 1
ATOM 806 C C . LEU A 1 97 ? 2.582 5.096 -7.321 1.00 94.31 97 LEU A C 1
ATOM 808 O O . LEU A 1 97 ? 1.752 5.201 -6.422 1.00 94.31 97 LEU A O 1
ATOM 812 N N . LEU A 1 98 ? 2.404 4.284 -8.365 1.00 93.62 98 LEU A N 1
ATOM 813 C CA . LEU A 1 98 ? 1.205 3.472 -8.555 1.00 93.62 98 LEU A CA 1
ATOM 814 C C . LEU A 1 98 ? 1.064 2.417 -7.451 1.00 93.62 98 LEU A C 1
ATOM 816 O O . LEU A 1 98 ? -0.008 2.274 -6.865 1.00 93.62 98 LEU A O 1
ATOM 820 N N . GLY A 1 99 ? 2.155 1.725 -7.107 1.00 92.62 99 GLY A N 1
ATOM 821 C CA . GLY A 1 99 ? 2.162 0.764 -6.001 1.00 92.62 99 GLY A CA 1
ATOM 822 C C . GLY A 1 99 ? 1.873 1.415 -4.642 1.00 92.62 99 GLY A C 1
ATOM 823 O O . GLY A 1 99 ? 1.141 0.847 -3.824 1.00 92.62 99 GLY A O 1
ATOM 824 N N . LEU A 1 100 ? 2.405 2.620 -4.419 1.00 94.44 100 LEU A N 1
ATOM 825 C CA . LEU A 1 100 ? 2.165 3.413 -3.214 1.00 94.44 100 LEU A CA 1
ATOM 826 C C . LEU A 1 100 ? 0.703 3.879 -3.133 1.00 94.44 100 LEU A C 1
ATOM 828 O O . LEU A 1 100 ? 0.041 3.657 -2.118 1.00 94.44 100 LEU A O 1
ATOM 832 N N . ALA A 1 101 ? 0.179 4.466 -4.211 1.00 94.94 101 ALA A N 1
ATOM 833 C CA . ALA A 1 101 ? -1.203 4.925 -4.306 1.00 94.94 101 ALA A CA 1
ATOM 834 C C . ALA A 1 101 ? -2.192 3.779 -4.078 1.00 94.94 101 ALA A C 1
ATOM 836 O O . ALA A 1 101 ? -3.127 3.922 -3.295 1.00 94.94 101 ALA A O 1
ATOM 837 N N . LEU A 1 102 ? -1.945 2.619 -4.689 1.00 95.94 102 LEU A N 1
ATOM 838 C CA . LEU A 1 102 ? -2.756 1.418 -4.514 1.00 95.94 102 LEU A CA 1
ATOM 839 C C . LEU A 1 102 ? -2.817 0.978 -3.047 1.00 95.94 102 LEU A C 1
ATOM 841 O O . LEU A 1 102 ? -3.908 0.744 -2.529 1.00 95.94 102 LEU A O 1
ATOM 845 N N . GLY A 1 103 ? -1.671 0.921 -2.361 1.00 93.50 103 GLY A N 1
ATOM 846 C CA . GLY A 1 103 ? -1.621 0.560 -0.942 1.00 93.50 103 GLY A CA 1
ATOM 847 C C . GLY A 1 103 ? -2.387 1.548 -0.056 1.00 93.50 103 GLY A C 1
ATOM 848 O O . GLY A 1 103 ? -3.176 1.139 0.796 1.00 93.50 103 GLY A O 1
ATOM 849 N N . MET A 1 104 ? -2.212 2.854 -0.281 1.00 93.94 104 MET A N 1
ATOM 850 C CA . MET A 1 104 ? -2.933 3.883 0.479 1.00 93.94 104 MET A CA 1
ATOM 851 C C . MET A 1 104 ? -4.441 3.862 0.203 1.00 93.94 104 MET A C 1
ATOM 853 O O . MET A 1 104 ? -5.232 3.976 1.139 1.00 93.94 104 MET A O 1
ATOM 857 N N . LEU A 1 105 ? -4.853 3.681 -1.055 1.00 94.19 105 LEU A N 1
ATOM 858 C CA . LEU A 1 105 ? -6.263 3.584 -1.437 1.00 94.19 105 LEU A CA 1
ATOM 859 C C . LEU A 1 105 ? -6.922 2.343 -0.841 1.00 94.19 105 LEU A C 1
ATOM 861 O O . LEU A 1 105 ? -8.045 2.441 -0.358 1.00 94.19 105 LEU A O 1
ATOM 865 N N . ALA A 1 106 ? -6.234 1.201 -0.806 1.00 94.00 106 ALA A N 1
ATOM 866 C CA . ALA A 1 106 ? -6.756 -0.005 -0.171 1.00 94.00 106 ALA A CA 1
ATOM 867 C C . ALA A 1 106 ? -7.090 0.232 1.312 1.00 94.00 106 ALA A C 1
ATOM 869 O O . ALA A 1 106 ? -8.180 -0.119 1.772 1.00 94.00 106 ALA A O 1
ATOM 870 N N . ILE A 1 107 ? -6.195 0.905 2.042 1.00 93.00 107 ILE A N 1
ATOM 871 C CA . ILE A 1 107 ? -6.426 1.287 3.441 1.00 93.00 107 ILE A CA 1
ATOM 872 C C . ILE A 1 107 ? -7.557 2.319 3.538 1.00 93.00 107 ILE A C 1
ATOM 874 O O . ILE A 1 107 ? -8.466 2.154 4.354 1.00 93.00 107 ILE A O 1
ATOM 878 N N . GLY A 1 108 ? -7.539 3.359 2.703 1.00 91.50 108 GLY A N 1
ATOM 879 C CA . GLY A 1 108 ? -8.544 4.424 2.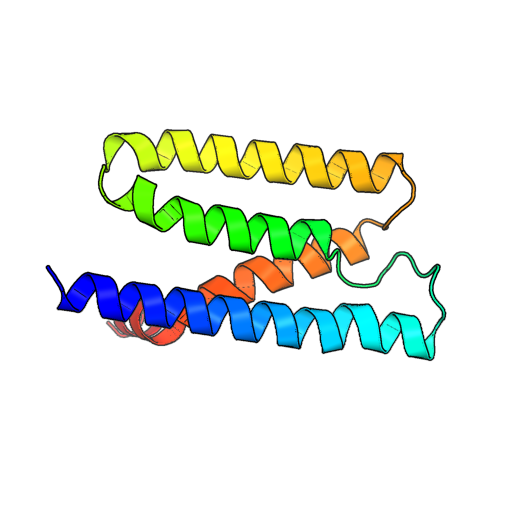713 1.00 91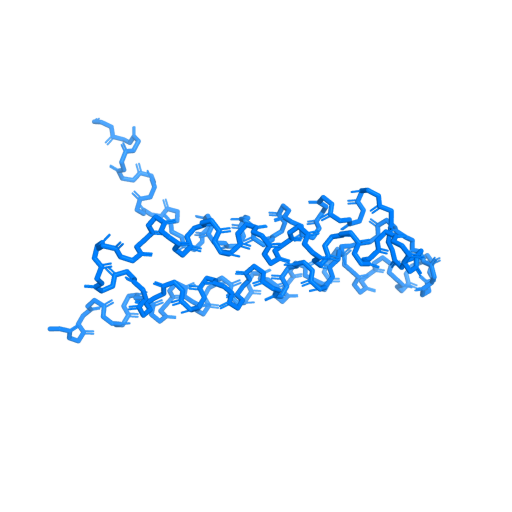.50 108 GLY A CA 1
ATOM 880 C C . GLY A 1 108 ? -9.960 3.913 2.436 1.00 91.50 108 GLY A C 1
ATOM 881 O O . GLY A 1 108 ? -10.885 4.232 3.180 1.00 91.50 108 GLY A O 1
ATOM 882 N N . ILE A 1 109 ? -10.123 3.059 1.423 1.00 92.44 109 ILE A N 1
ATOM 883 C CA . ILE A 1 109 ? -11.407 2.437 1.076 1.00 92.44 109 ILE A CA 1
ATOM 884 C C . ILE A 1 109 ? -11.874 1.516 2.202 1.00 92.44 109 ILE A C 1
ATOM 886 O O . ILE A 1 109 ? -13.057 1.527 2.543 1.00 92.44 109 ILE A O 1
ATOM 890 N N . SER A 1 110 ? -10.962 0.756 2.823 1.00 92.00 110 SER A N 1
ATOM 891 C CA . SER A 1 110 ? -11.342 -0.123 3.932 1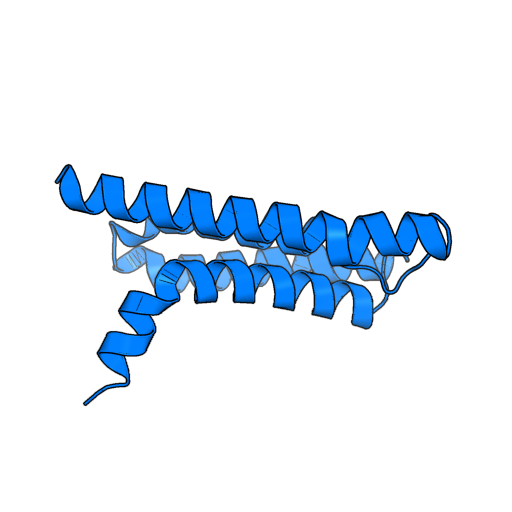.00 92.00 110 SER A CA 1
ATOM 892 C C . SER A 1 110 ? -11.968 0.641 5.105 1.00 92.00 110 SER A C 1
ATOM 894 O O . SER A 1 110 ? -12.873 0.096 5.726 1.00 92.00 110 SER A O 1
ATOM 896 N N . HIS A 1 111 ? -11.588 1.906 5.340 1.00 89.12 111 HIS A N 1
ATOM 897 C CA . HIS A 1 111 ? -12.159 2.767 6.392 1.00 89.12 111 HIS A CA 1
ATOM 898 C C . HIS A 1 111 ? -13.109 3.851 5.857 1.00 89.12 111 HIS A C 1
ATOM 900 O O . HIS A 1 111 ? -13.319 4.889 6.494 1.00 89.12 111 HIS A O 1
ATOM 906 N N . TRP A 1 112 ? -13.664 3.672 4.655 1.00 88.19 112 TRP A N 1
ATOM 907 C CA . TRP A 1 112 ? -14.456 4.719 4.005 1.00 88.19 112 TRP A CA 1
ATOM 908 C C . TRP A 1 112 ? -15.662 5.159 4.843 1.00 88.19 112 TRP A C 1
ATOM 910 O O . TRP A 1 112 ? -16.002 6.340 4.867 1.00 88.19 112 TRP A O 1
ATOM 920 N N . LYS A 1 113 ? -16.292 4.231 5.577 1.00 84.56 113 LYS A N 1
ATOM 921 C CA . LYS A 1 113 ? -17.435 4.537 6.451 1.00 84.56 113 LYS A CA 1
ATOM 922 C C . LYS A 1 113 ? -17.033 5.459 7.604 1.00 84.56 113 LYS A C 1
ATOM 924 O O . LYS A 1 113 ? -17.745 6.419 7.893 1.00 84.56 113 LYS A O 1
ATOM 929 N N . GLU A 1 114 ? -15.894 5.199 8.238 1.00 84.19 114 GLU A N 1
ATOM 930 C CA . GLU A 1 114 ? -15.358 6.009 9.332 1.00 84.19 114 GLU A CA 1
ATOM 931 C C . GLU A 1 114 ? -14.919 7.390 8.844 1.00 84.19 114 GLU A C 1
ATOM 933 O O . GLU A 1 114 ? -15.166 8.389 9.522 1.00 84.19 114 GLU A O 1
ATOM 938 N N . VAL A 1 115 ? -14.288 7.451 7.667 1.00 81.00 115 VAL A N 1
ATOM 939 C CA . VAL A 1 115 ? -13.873 8.706 7.027 1.00 81.00 115 VAL A CA 1
ATOM 940 C C . VAL A 1 115 ? -15.095 9.545 6.666 1.00 81.00 115 VAL A C 1
ATOM 942 O O . VAL A 1 115 ? -15.172 10.706 7.061 1.00 81.00 115 VAL A O 1
ATOM 945 N N . LYS A 1 116 ? -16.090 8.951 5.998 1.00 84.75 116 LYS A N 1
ATOM 946 C CA . LYS A 1 116 ? -17.329 9.628 5.602 1.00 84.75 116 LYS A CA 1
ATOM 947 C C . LYS A 1 116 ? -18.072 10.208 6.809 1.00 84.75 116 LYS A C 1
ATOM 949 O O . LYS A 1 116 ? -18.426 11.380 6.794 1.00 84.75 116 LYS A O 1
ATOM 954 N N . LYS A 1 117 ? -18.205 9.436 7.894 1.00 85.56 117 LYS A N 1
ATOM 955 C CA . LYS A 1 117 ? -18.853 9.888 9.138 1.00 85.56 117 LYS A CA 1
ATOM 956 C C . LYS A 1 117 ? -18.156 11.086 9.799 1.00 85.56 117 LYS A C 1
ATOM 958 O O . LYS A 1 117 ? -18.792 11.818 10.541 1.00 85.56 117 LYS A O 1
ATOM 963 N N . ARG A 1 118 ? -16.848 11.270 9.588 1.00 79.56 118 ARG A N 1
ATOM 964 C CA . ARG A 1 118 ? -16.104 12.435 10.103 1.00 79.56 118 ARG A CA 1
ATOM 965 C C . ARG A 1 118 ? -16.223 13.672 9.210 1.00 79.56 118 ARG A C 1
ATOM 967 O O . ARG A 1 118 ? -15.886 14.756 9.671 1.00 79.56 118 ARG A O 1
ATOM 974 N N . LEU A 1 119 ? -16.615 13.497 7.950 1.00 79.38 119 LEU A N 1
ATOM 975 C CA . LEU A 1 119 ? -16.736 14.567 6.956 1.00 79.38 119 LEU A CA 1
ATOM 976 C C . LEU A 1 119 ? -18.168 15.101 6.848 1.00 79.38 119 LEU A C 1
ATOM 978 O O . LEU A 1 119 ? -18.357 16.275 6.545 1.00 79.38 119 LEU A O 1
ATOM 982 N N . GLU A 1 120 ? -19.162 14.252 7.102 1.00 73.56 120 GLU A N 1
ATOM 983 C CA . GLU A 1 120 ? -20.553 14.661 7.296 1.00 73.56 120 GLU A CA 1
ATOM 984 C C . GLU A 1 120 ? -20.676 15.289 8.698 1.00 73.56 120 GLU A C 1
ATOM 986 O O . GLU A 1 120 ? -20.785 14.573 9.694 1.00 73.56 120 GLU A O 1
ATOM 991 N N . PHE A 1 121 ? -20.539 16.621 8.758 1.00 57.97 121 PHE A N 1
ATOM 992 C CA . PHE A 1 121 ? -20.764 17.456 9.948 1.00 57.97 121 PHE A CA 1
ATOM 993 C C . PHE A 1 121 ? -22.247 17.532 10.319 1.00 57.97 121 PHE A C 1
ATOM 995 O O . PHE A 1 121 ? -23.072 17.720 9.395 1.00 57.97 121 PHE A O 1
#

pLDDT: mean 90.72, std 7.4, range [57.97, 97.75]

Foldseek 3Di:
DVVVVVLLVQLLVQLVVLLVVLCVVQPVVCCVPVNVQAQQGADPQLLVLLSVLSVVVVVQVVPPVRNVVSVVVSVVVSVVSLVVCVVVSVHDPNNSVSNNVSNVVSNCVSCVVVVVVVVPD

InterPro domains:
  IPR000326 Phosphatidic acid phosphatase type 2/haloperoxidase [PF01569] (42-112)

Secondary structure (DSSP, 8-state):
-HHHHHHHHHHHHHHHHHHHHHHIIIIIHHHHHH-TT-SSS--HHHHHHHHHHHHHHHHHHTSGGGHHHHHHHHHHHHHHHHHHHHHTTS--HHHHHHHHHHHHHHHHHHTHHHHHHHH--

Radius of gyration: 15.85 Å; chains: 1; bounding box: 39×27×46 Å

Organism: NCBI:txid1798543